Protein AF-A0A2X3C0P0-F1 (afdb_monomer)

InterPro domains:
  IPR001731 Delta-aminolevulinic acid dehydratase [PF00490] (6-40)
 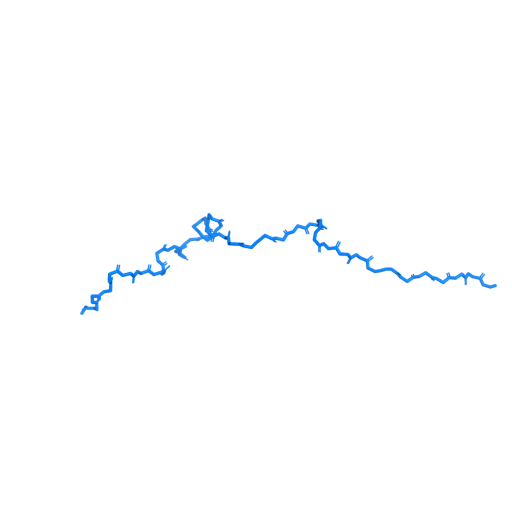 IPR013785 Aldolase-type TIM barrel [G3DSA:3.20.20.70] (1-41)

Sequence (41 aa):
MTDLITRPRRLRQSAALRALFEETTLSLNDLVLPIFVEEEN

Nearest PDB structures (foldseek):
  1i8j-assembly1_A  TM=9.836E-01  e=1.681E-02  Escherichia coli
  1b4e-assembly1_A  TM=9.875E-01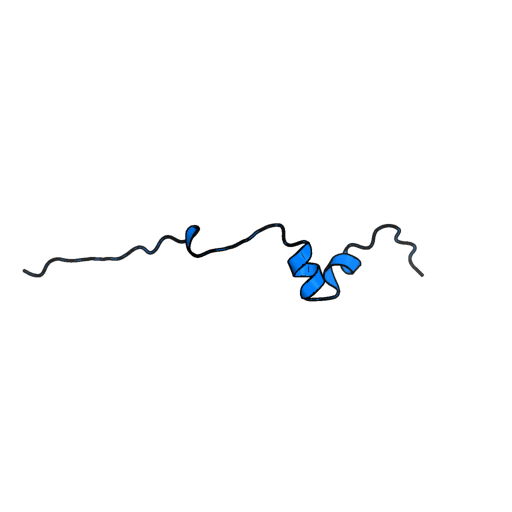  e=2.090E-02  Escherichia coli

pLDDT: mean 95.57, std 6.6, range [65.25, 98.62]

Solvent-accessible surface area (backbone atoms only — not comparable to full-atom values): 3127 Å² total; per-residue (Å²): 136,86,92,64,91,76,58,77,64,69,56,58,74,44,71,69,45,38,63,76,68,56,90,74,87,88,56,76,90,78,60,83,84,89,81,88,86,82,84,90,132

Organism: Klebsiella pneumoniae (NCBI:txid573)

Radius of gyration: 22.02 Å; Cα contacts (8 Å, |Δi|>4): 6; chains: 1; bounding box: 35×24×67 Å

Foldseek 3Di:
DDDDPDDPCVQVVDPVSCVVPPPDDDDPVVDDDDDDDDDDD

Secondary structure (DSSP, 8-state):
----S--GGGGGSSHHHHHHT------GGG-----------

Mean predicted aligned error: 4.7 Å

Structure (mmCIF, N/CA/C/O backbone):
data_AF-A0A2X3C0P0-F1
#
_entry.id   AF-A0A2X3C0P0-F1
#
loop_
_atom_site.group_PDB
_atom_site.id
_atom_site.type_symbol
_atom_site.label_atom_id
_atom_site.label_alt_id
_atom_site.label_comp_id
_atom_site.label_asym_id
_atom_site.label_entity_id
_atom_site.label_seq_id
_atom_site.pdbx_PDB_ins_code
_atom_site.Cartn_x
_ato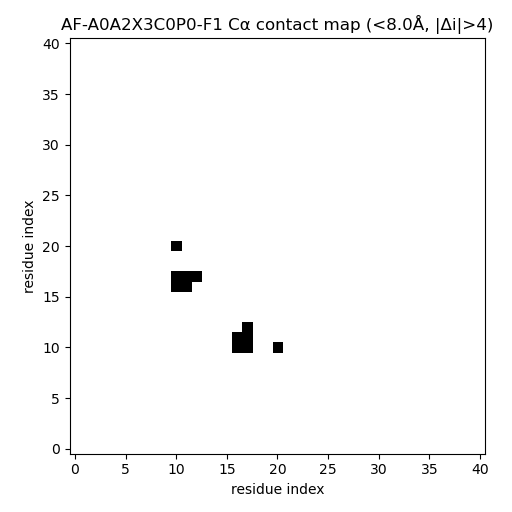m_site.Cartn_y
_atom_site.Cartn_z
_atom_site.occupancy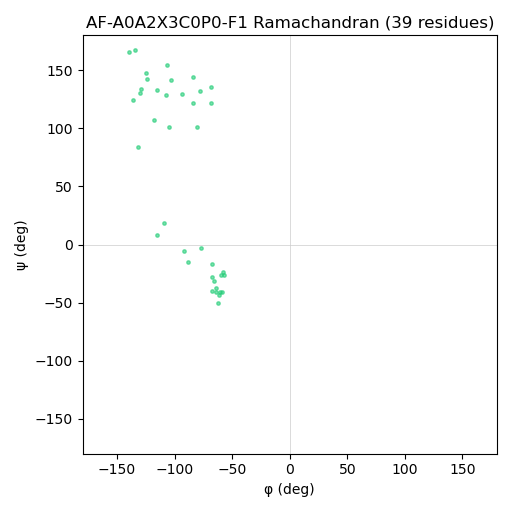
_atom_site.B_iso_or_equiv
_atom_site.auth_seq_id
_atom_site.auth_comp_id
_atom_site.auth_asym_id
_atom_site.auth_atom_id
_atom_site.pdbx_PDB_model_num
ATOM 1 N N . MET A 1 1 ? 19.864 -18.476 -26.954 1.00 74.38 1 MET A N 1
ATOM 2 C CA . MET A 1 1 ? 19.299 -17.150 -26.620 1.00 74.38 1 MET A CA 1
ATOM 3 C C . MET A 1 1 ? 17.790 -17.252 -26.758 1.00 74.38 1 MET A C 1
ATOM 5 O O . MET A 1 1 ? 17.345 -17.631 -27.831 1.00 74.38 1 MET A O 1
ATOM 9 N N . THR A 1 2 ? 17.014 -17.009 -25.701 1.00 88.81 2 THR A N 1
ATOM 10 C CA . THR A 1 2 ? 15.544 -17.121 -25.765 1.00 88.81 2 THR A CA 1
ATOM 11 C C . THR A 1 2 ? 14.943 -15.827 -26.314 1.00 88.81 2 THR A C 1
ATOM 13 O O . THR A 1 2 ? 15.154 -14.753 -25.728 1.00 88.81 2 THR A O 1
ATOM 16 N N . ASP A 1 3 ? 14.202 -15.920 -27.420 1.00 93.50 3 ASP A N 1
ATOM 17 C CA . ASP A 1 3 ? 13.498 -14.778 -28.000 1.00 93.50 3 ASP A CA 1
ATOM 18 C C . ASP A 1 3 ? 12.184 -14.529 -27.250 1.00 93.50 3 ASP A C 1
ATOM 20 O O . ASP A 1 3 ? 11.198 -15.246 -27.393 1.00 93.50 3 ASP A O 1
ATOM 24 N N . LEU A 1 4 ? 12.220 -13.536 -26.363 1.0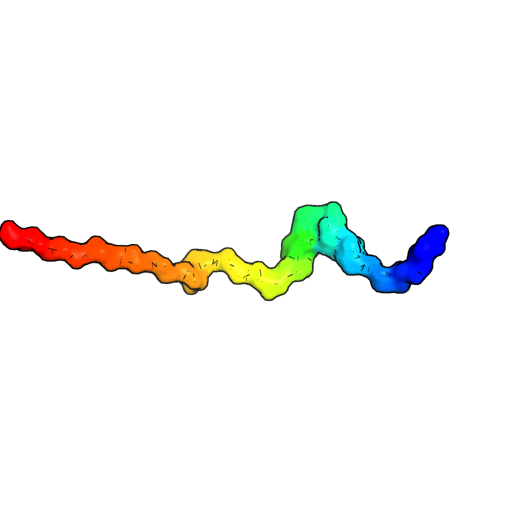0 94.81 4 LEU A N 1
ATOM 25 C CA . LEU A 1 4 ? 11.076 -13.091 -25.578 1.00 94.81 4 LEU A CA 1
ATOM 26 C C . LEU A 1 4 ? 10.791 -11.638 -25.947 1.00 94.81 4 LEU A C 1
ATOM 28 O O . LEU A 1 4 ? 11.540 -10.735 -25.545 1.00 94.8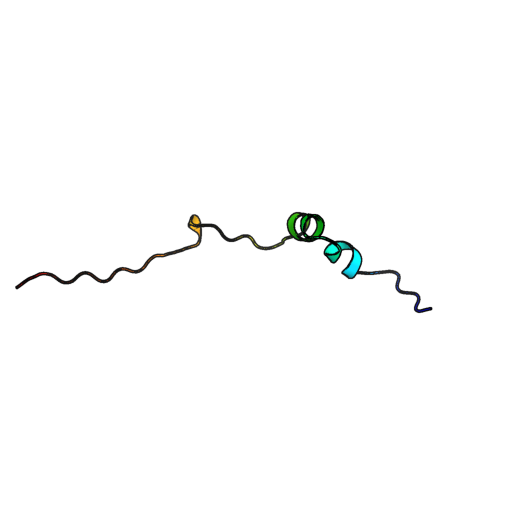1 4 LEU A O 1
ATOM 32 N N . ILE A 1 5 ? 9.702 -11.437 -26.689 1.00 95.75 5 ILE A N 1
ATOM 33 C CA . ILE A 1 5 ? 9.202 -10.125 -27.118 1.00 95.75 5 ILE A CA 1
ATOM 34 C C . ILE A 1 5 ? 8.825 -9.292 -25.884 1.00 95.75 5 ILE A C 1
ATOM 36 O O . ILE A 1 5 ? 9.323 -8.179 -25.686 1.00 95.75 5 ILE A O 1
ATOM 40 N N . THR A 1 6 ? 8.032 -9.875 -24.982 1.00 97.44 6 THR A N 1
ATOM 41 C CA . THR A 1 6 ? 7.634 -9.239 -23.722 1.00 97.44 6 THR A CA 1
ATOM 42 C C . THR A 1 6 ? 8.575 -9.642 -22.598 1.00 97.44 6 THR A C 1
ATOM 44 O O . THR A 1 6 ? 8.838 -10.820 -22.358 1.00 97.44 6 THR A O 1
ATOM 47 N N . ARG A 1 7 ? 9.079 -8.648 -21.863 1.00 96.25 7 ARG A N 1
ATOM 48 C CA . ARG A 1 7 ? 9.986 -8.864 -20.729 1.00 96.25 7 ARG A CA 1
ATOM 49 C C . ARG A 1 7 ? 9.512 -8.065 -19.517 1.00 96.25 7 ARG A C 1
ATOM 51 O O . ARG A 1 7 ? 10.052 -6.988 -19.268 1.00 96.25 7 ARG A O 1
ATOM 58 N N . PRO A 1 8 ? 8.561 -8.592 -18.720 1.00 97.75 8 PRO A N 1
ATOM 59 C CA . PRO A 1 8 ? 7.998 -7.882 -17.564 1.00 97.75 8 PRO A CA 1
ATOM 60 C C . PRO A 1 8 ? 9.052 -7.462 -16.534 1.00 97.75 8 PRO A C 1
ATOM 62 O O . PRO A 1 8 ? 8.903 -6.463 -15.840 1.00 97.75 8 PRO A O 1
ATOM 65 N N . ARG A 1 9 ? 10.176 -8.190 -16.475 1.00 97.50 9 ARG A N 1
ATOM 66 C CA . ARG A 1 9 ? 11.317 -7.845 -15.619 1.00 97.50 9 ARG A CA 1
ATOM 67 C C . ARG A 1 9 ? 11.901 -6.456 -15.905 1.00 97.50 9 ARG A C 1
ATOM 69 O O . ARG A 1 9 ? 12.505 -5.903 -14.995 1.00 97.50 9 ARG A O 1
ATOM 76 N N . ARG A 1 10 ? 11.714 -5.885 -17.107 1.00 97.62 10 ARG A N 1
ATOM 77 C CA . ARG A 1 10 ? 12.175 -4.525 -17.452 1.00 97.62 10 ARG A CA 1
ATOM 78 C C . ARG A 1 10 ? 11.562 -3.466 -16.531 1.00 97.62 10 ARG A C 1
ATOM 80 O O . ARG A 1 10 ? 12.286 -2.615 -16.039 1.00 97.62 10 ARG A O 1
ATOM 87 N N . LEU A 1 11 ? 10.277 -3.588 -16.196 1.00 98.31 11 LEU A N 1
ATOM 88 C CA . LEU A 1 11 ? 9.587 -2.651 -15.297 1.00 98.31 11 LEU A CA 1
ATOM 89 C C . LEU A 1 11 ? 9.929 -2.866 -13.810 1.00 98.31 11 LEU A C 1
ATOM 91 O O . LEU A 1 11 ? 9.477 -2.120 -12.954 1.00 98.31 11 LEU A O 1
ATOM 95 N N . ARG A 1 12 ? 10.739 -3.883 -13.475 1.00 98.00 12 ARG A N 1
ATOM 96 C CA . ARG A 1 12 ? 11.087 -4.244 -12.087 1.00 98.00 12 ARG A CA 1
ATOM 97 C C . ARG A 1 12 ? 12.572 -4.054 -11.758 1.00 98.00 12 ARG A C 1
ATOM 99 O O . ARG A 1 12 ? 13.007 -4.473 -10.686 1.00 98.00 12 ARG A O 1
ATOM 106 N N . GLN A 1 13 ? 13.347 -3.450 -12.665 1.00 98.31 13 GLN A N 1
ATOM 107 C CA . GLN A 1 13 ? 14.813 -3.358 -12.579 1.00 98.31 13 GLN A CA 1
ATOM 108 C C . GLN A 1 13 ? 15.327 -2.478 -11.432 1.00 98.31 13 GLN A C 1
ATOM 110 O O . GLN A 1 13 ? 16.415 -2.732 -10.926 1.00 98.31 13 GLN A O 1
ATOM 115 N N . SER A 1 14 ? 14.569 -1.470 -11.001 1.00 98.38 14 SER A N 1
ATOM 116 C CA . SER A 1 14 ? 14.976 -0.535 -9.947 1.00 98.38 14 SER A CA 1
ATOM 117 C C . SER A 1 14 ? 13.814 -0.212 -9.011 1.00 98.38 14 SER A C 1
ATOM 119 O O . SER A 1 14 ? 12.656 -0.488 -9.326 1.00 98.38 14 SER A O 1
ATOM 121 N N . ALA A 1 15 ? 14.124 0.376 -7.853 1.00 98.50 15 ALA A N 1
ATOM 122 C CA . ALA A 1 15 ? 13.100 0.875 -6.937 1.00 98.50 15 ALA A CA 1
ATOM 123 C C . ALA A 1 15 ? 12.240 1.972 -7.590 1.00 98.50 15 ALA A C 1
ATOM 125 O O . ALA A 1 15 ? 11.020 1.897 -7.520 1.00 98.50 15 ALA A O 1
ATOM 126 N N . ALA A 1 1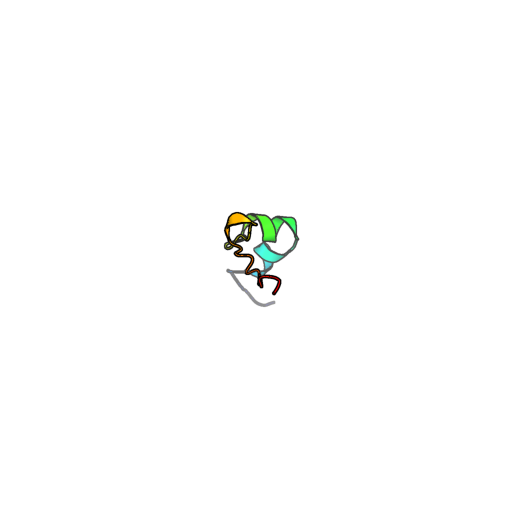6 ? 12.865 2.914 -8.307 1.00 98.50 16 ALA A N 1
ATOM 127 C CA . ALA A 1 16 ? 12.162 3.994 -9.001 1.00 98.50 16 ALA A CA 1
ATOM 128 C C . ALA A 1 16 ? 11.175 3.479 -10.063 1.00 98.50 16 ALA A C 1
ATOM 130 O O . ALA A 1 16 ? 10.059 3.978 -10.157 1.00 98.50 16 ALA A O 1
ATOM 131 N N . LEU A 1 17 ? 11.554 2.449 -10.833 1.00 98.50 17 LEU A N 1
ATOM 132 C CA . LEU A 1 17 ? 10.650 1.850 -11.819 1.00 98.50 17 LEU A CA 1
ATOM 133 C C . LEU A 1 17 ? 9.479 1.129 -11.153 1.00 98.50 17 LEU A C 1
ATOM 135 O O . LEU A 1 17 ? 8.359 1.252 -11.626 1.00 98.50 17 LEU A O 1
ATOM 139 N N . ARG A 1 18 ? 9.702 0.417 -10.044 1.00 98.56 18 ARG A N 1
ATOM 140 C CA . ARG A 1 18 ? 8.591 -0.226 -9.328 1.00 98.56 18 ARG A CA 1
ATOM 141 C C . ARG A 1 18 ? 7.609 0.795 -8.757 1.00 98.56 18 ARG A C 1
ATOM 143 O O . ARG A 1 18 ? 6.418 0.575 -8.896 1.00 98.56 18 ARG A O 1
ATOM 150 N N . ALA A 1 19 ? 8.103 1.905 -8.208 1.00 98.31 19 ALA A N 1
ATOM 151 C CA . ALA A 1 19 ? 7.257 2.977 -7.683 1.00 98.31 19 ALA A CA 1
ATOM 152 C C . ALA A 1 19 ? 6.414 3.659 -8.778 1.00 98.31 19 ALA A C 1
ATOM 154 O O . ALA A 1 19 ? 5.258 3.986 -8.549 1.00 98.31 19 ALA A O 1
ATOM 155 N N . LEU A 1 20 ? 6.961 3.844 -9.988 1.00 98.06 20 LEU A N 1
ATOM 156 C CA . LEU A 1 20 ? 6.226 4.453 -11.107 1.00 98.06 20 LEU A CA 1
ATOM 157 C C . LEU A 1 20 ? 5.043 3.596 -11.594 1.00 98.06 20 LEU A C 1
ATOM 159 O O . LEU A 1 20 ? 4.060 4.139 -12.088 1.00 98.06 20 LEU A O 1
ATOM 163 N N . PHE A 1 21 ? 5.158 2.270 -11.489 1.00 98.00 21 PHE A N 1
ATOM 164 C CA . PHE A 1 21 ? 4.154 1.302 -11.949 1.00 98.00 21 PHE A CA 1
ATOM 165 C C . PHE A 1 21 ? 3.424 0.612 -10.785 1.00 98.00 21 PHE A C 1
ATOM 167 O O . PHE A 1 21 ? 2.864 -0.467 -10.964 1.00 98.00 21 PHE A O 1
ATOM 174 N N . GLU A 1 22 ? 3.468 1.189 -9.586 1.00 98.25 22 GLU A N 1
ATOM 175 C CA . GLU A 1 22 ? 2.759 0.663 -8.424 1.00 98.25 22 GLU A CA 1
ATOM 176 C C . GLU A 1 22 ? 1.243 0.812 -8.627 1.00 98.25 22 GLU A C 1
ATOM 178 O O . GLU A 1 22 ? 0.741 1.908 -8.857 1.00 98.25 22 GLU A O 1
ATOM 183 N N . GLU A 1 23 ? 0.506 -0.298 -8.575 1.00 98.62 23 GLU A N 1
ATOM 184 C CA . GLU A 1 23 ? -0.950 -0.310 -8.800 1.00 98.62 23 GLU A CA 1
ATOM 185 C C . GLU A 1 23 ? -1.754 -0.077 -7.511 1.00 98.62 23 GLU A C 1
ATOM 187 O O . GLU A 1 23 ? -2.957 0.166 -7.559 1.00 98.62 23 GLU A O 1
ATOM 192 N N . THR A 1 24 ? -1.121 -0.196 -6.344 1.00 98.19 24 THR A N 1
ATOM 193 C CA . THR A 1 24 ? -1.794 -0.191 -5.040 1.00 98.19 24 THR A CA 1
ATOM 194 C C . THR A 1 24 ? -1.028 0.680 -4.070 1.00 98.19 24 THR A C 1
ATOM 196 O O . THR A 1 24 ? 0.137 0.412 -3.811 1.00 98.19 24 THR A O 1
ATOM 199 N N . THR A 1 25 ? -1.702 1.664 -3.488 1.00 98.31 25 THR A N 1
ATOM 200 C CA . THR A 1 25 ? -1.138 2.535 -2.456 1.00 98.31 25 THR A CA 1
ATOM 201 C C . THR A 1 25 ? -1.720 2.194 -1.092 1.00 98.31 25 THR A C 1
ATOM 203 O O . THR A 1 25 ? -2.850 1.717 -1.001 1.00 98.31 25 THR A O 1
ATOM 206 N N . LEU A 1 26 ? -0.976 2.497 -0.031 1.00 98.19 26 LEU A N 1
ATOM 207 C CA . LEU A 1 26 ? -1.470 2.457 1.340 1.00 98.19 26 LEU A CA 1
ATOM 208 C C . LEU A 1 26 ? -1.137 3.776 2.034 1.00 98.19 26 LEU A C 1
ATOM 210 O O . LEU A 1 26 ? -0.009 4.262 1.964 1.00 98.19 26 LEU A O 1
ATOM 214 N N . SER A 1 27 ? -2.118 4.339 2.721 1.00 98.44 27 SER A N 1
ATOM 215 C CA . SER A 1 27 ? -2.015 5.585 3.466 1.00 98.44 27 SER A CA 1
ATOM 216 C C . SER A 1 27 ? -2.661 5.446 4.843 1.00 98.44 27 SER A C 1
ATOM 218 O O . SER A 1 27 ? -3.404 4.503 5.108 1.00 98.44 27 SER A O 1
ATOM 220 N N . LEU A 1 28 ? -2.419 6.414 5.732 1.00 98.12 28 LEU A N 1
ATOM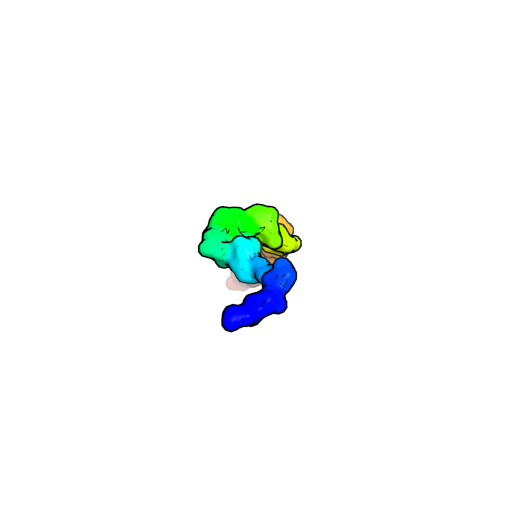 221 C CA . LEU A 1 28 ? -3.107 6.454 7.028 1.00 98.12 28 LEU A CA 1
ATOM 222 C C . LEU A 1 28 ? -4.635 6.542 6.881 1.00 98.12 28 LEU A C 1
ATOM 224 O O . LEU A 1 28 ? -5.343 6.073 7.764 1.00 98.12 28 LEU A O 1
ATOM 228 N N . ASN A 1 29 ? -5.136 7.091 5.769 1.00 98.12 29 ASN A N 1
ATOM 229 C CA . ASN A 1 29 ? -6.573 7.210 5.506 1.00 98.12 29 ASN A CA 1
ATOM 230 C C . ASN A 1 29 ? -7.252 5.849 5.284 1.00 98.12 29 ASN A C 1
ATOM 232 O O . ASN A 1 29 ? -8.473 5.760 5.372 1.00 98.12 29 ASN A O 1
ATOM 236 N N . ASP A 1 30 ? -6.468 4.806 5.008 1.00 98.56 30 ASP A N 1
ATOM 237 C CA . ASP A 1 30 ? -6.955 3.445 4.773 1.00 98.56 30 ASP A CA 1
ATOM 238 C C . ASP A 1 30 ? -6.978 2.610 6.064 1.00 98.56 30 ASP A C 1
ATOM 240 O O . ASP A 1 30 ? -7.436 1.466 6.067 1.00 98.56 30 ASP A O 1
ATOM 244 N N . LEU A 1 31 ? -6.459 3.160 7.168 1.00 98.38 31 LEU A N 1
ATOM 245 C CA . LEU A 1 31 ? -6.300 2.453 8.430 1.00 98.38 31 LEU A CA 1
ATOM 246 C C . LEU A 1 31 ? -7.370 2.863 9.440 1.00 98.38 31 LEU A C 1
ATOM 248 O O . LEU A 1 31 ? -7.706 4.034 9.602 1.00 98.38 31 LEU A O 1
ATOM 252 N N . VAL A 1 32 ? -7.842 1.871 10.190 1.00 97.88 32 VAL A N 1
ATOM 253 C CA . VAL A 1 32 ? -8.695 2.059 11.364 1.00 97.88 32 VAL A CA 1
ATOM 254 C C . VAL A 1 32 ? -7.914 1.581 12.580 1.00 97.88 32 VAL A C 1
ATOM 256 O O . VAL A 1 32 ? -7.336 0.496 12.543 1.00 97.88 32 VAL A O 1
ATOM 259 N N . LEU A 1 33 ? -7.899 2.383 13.647 1.00 98.12 33 LEU A N 1
ATOM 260 C CA . LEU A 1 33 ? -7.299 2.023 14.932 1.00 98.12 33 LEU A CA 1
ATOM 261 C C . LEU A 1 33 ? -8.406 1.688 15.944 1.00 98.12 33 LEU A C 1
ATOM 263 O O . LEU A 1 33 ? -9.012 2.606 16.499 1.00 98.12 33 LEU A O 1
ATOM 267 N N . PRO A 1 34 ? -8.683 0.401 16.207 1.00 97.88 34 PRO A N 1
ATOM 268 C CA . PRO A 1 34 ? -9.563 0.011 17.297 1.00 97.88 34 PRO A CA 1
ATOM 269 C C . PRO A 1 34 ? -8.893 0.319 18.638 1.00 97.88 34 PRO A C 1
ATOM 271 O O . PRO A 1 34 ? -7.717 0.006 18.831 1.00 97.88 34 PRO A O 1
ATOM 274 N N . ILE A 1 35 ? -9.649 0.896 19.570 1.00 97.31 35 ILE A N 1
ATOM 275 C CA . ILE A 1 35 ? -9.215 1.104 20.953 1.00 97.31 35 ILE A CA 1
ATOM 276 C C . ILE A 1 35 ? -10.223 0.478 21.908 1.00 97.31 35 ILE A C 1
ATOM 278 O O . ILE A 1 35 ? -11.422 0.443 21.631 1.00 97.31 35 ILE A O 1
ATOM 282 N N . PHE A 1 36 ? -9.715 -0.011 23.032 1.00 96.25 36 PHE A N 1
ATOM 283 C CA . PHE A 1 36 ? -10.519 -0.562 24.112 1.00 96.25 36 PHE A CA 1
ATOM 284 C C . PHE A 1 36 ? -10.506 0.434 25.269 1.00 96.25 36 PHE A C 1
ATOM 286 O O . PHE A 1 36 ? -9.437 0.893 25.669 1.00 96.25 36 PHE A O 1
ATOM 293 N N . VAL A 1 37 ? -11.690 0.791 25.765 1.00 96.06 37 VAL A N 1
ATOM 294 C CA . VAL A 1 37 ? -11.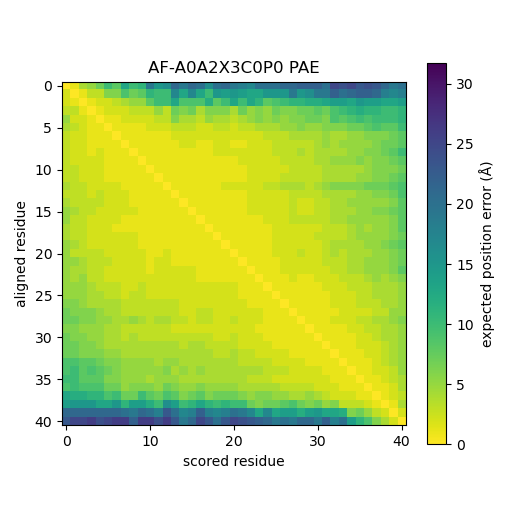885 1.726 26.878 1.00 96.06 37 VAL A CA 1
ATOM 295 C C . VAL A 1 37 ? -12.823 1.060 27.879 1.00 96.06 37 VAL A C 1
ATOM 297 O O . VAL A 1 37 ? -13.868 0.545 27.484 1.00 96.06 37 VAL A O 1
ATOM 300 N N . GLU A 1 38 ? -12.437 1.069 29.149 1.00 95.81 38 GLU A N 1
ATOM 301 C CA . GLU A 1 38 ? -13.214 0.569 30.284 1.00 95.81 38 GLU A CA 1
ATOM 302 C C . GLU A 1 38 ? -13.353 1.707 31.303 1.00 95.81 38 GLU A C 1
ATOM 304 O O . GLU A 1 38 ? -12.437 2.522 31.443 1.00 95.81 38 GLU A O 1
ATOM 309 N N . GLU A 1 39 ? -14.509 1.812 31.955 1.00 92.88 39 GLU A N 1
ATOM 310 C CA . GLU A 1 39 ? -14.741 2.803 33.010 1.00 92.88 39 GLU A CA 1
ATOM 311 C C . GLU A 1 39 ? -14.222 2.295 34.365 1.00 92.88 39 GLU A C 1
ATOM 313 O O . GLU A 1 39 ? -14.283 1.100 34.653 1.00 92.88 39 GLU A O 1
ATOM 318 N N . GLU A 1 40 ? -13.688 3.193 35.199 1.00 82.69 40 GLU A N 1
ATOM 319 C CA . GLU A 1 40 ? -13.288 2.851 36.571 1.00 82.69 40 GLU A CA 1
ATOM 320 C C . GLU A 1 40 ? -14.529 2.794 37.484 1.00 82.69 40 GLU A C 1
ATOM 322 O O . GLU A 1 40 ? -15.346 3.717 37.465 1.00 82.69 40 GLU A O 1
ATOM 327 N N . ASN A 1 41 ? -14.654 1.722 38.282 1.00 65.25 41 ASN A N 1
ATOM 328 C CA . ASN A 1 41 ? -15.687 1.536 39.317 1.00 65.25 41 ASN A CA 1
ATOM 329 C C . ASN A 1 41 ? -15.231 2.034 40.693 1.00 65.25 41 ASN A C 1
ATOM 331 O O . ASN A 1 41 ? -14.078 1.724 41.073 1.00 65.25 41 ASN A O 1
#